Protein AF-A0A6G0UDW6-F1 (afdb_monomer_lite)

Secondary structure (DSSP, 8-state):
--SHHHHHHHHHHHHHHHHSSHHHHHHHHHHHHHHHHHHHHHHHHHHHHHHHHHHHHHHHHHHHHHHHHHHHHHS-GGGTTS-HHHHHHHHHHHHHHHHHHHHHHHHHHHHHHHHHHHHHTT----HHHHHHHHHHHHTHHHHHHHHHHHH-HHHHHHHHHHHHHHHHHHHHHHHHHHHT--

pLDDT: mean 70.68, std 13.21, range [31.61, 89.25]

Structure (mmCIF, N/CA/C/O backbone):
data_AF-A0A6G0UDW6-F1
#
_entry.id   AF-A0A6G0UDW6-F1
#
loop_
_atom_site.group_PDB
_atom_site.id
_atom_site.type_symbol
_atom_site.label_atom_id
_atom_site.label_alt_id
_atom_site.label_comp_id
_atom_site.label_asym_id
_atom_site.label_entity_id
_atom_site.label_seq_id
_atom_site.pdbx_PDB_ins_code
_atom_site.Cartn_x
_atom_site.Cartn_y
_atom_site.Cartn_z
_atom_site.occupancy
_atom_site.B_iso_or_equiv
_atom_site.auth_seq_id
_atom_site.auth_comp_id
_atom_site.auth_asym_id
_atom_site.auth_atom_id
_atom_site.pdbx_PDB_model_num
ATOM 1 N N . MET A 1 1 ? 32.684 -19.236 -1.848 1.00 40.16 1 MET A N 1
ATOM 2 C CA . MET A 1 1 ? 33.152 -18.064 -2.628 1.00 40.16 1 MET A CA 1
ATOM 3 C C . MET A 1 1 ? 3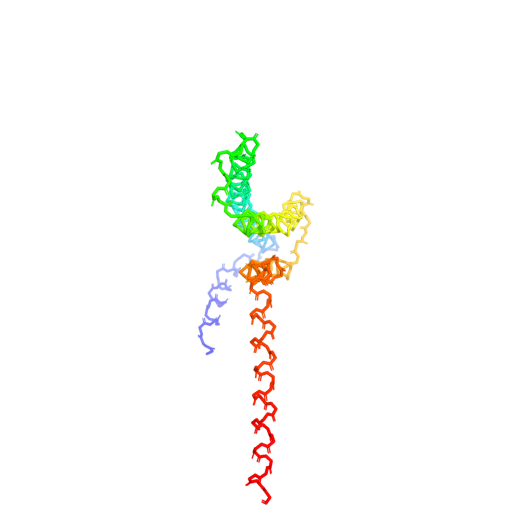3.750 -18.451 -3.999 1.00 40.16 1 MET A C 1
ATOM 5 O O . MET A 1 1 ? 34.643 -17.768 -4.467 1.00 40.16 1 MET A O 1
ATOM 9 N N . CYS A 1 2 ? 33.264 -19.500 -4.691 1.00 39.78 2 CYS A N 1
ATOM 10 C CA . CYS A 1 2 ? 33.938 -20.017 -5.905 1.00 39.78 2 CYS A CA 1
ATOM 11 C C . CYS A 1 2 ? 33.024 -20.268 -7.127 1.00 39.78 2 CYS A C 1
ATOM 13 O O . CYS A 1 2 ? 33.455 -20.879 -8.093 1.00 39.78 2 CYS A O 1
ATOM 15 N N . TYR A 1 3 ? 31.766 -19.809 -7.107 1.00 31.61 3 TYR A N 1
ATOM 16 C CA . TYR A 1 3 ? 30.849 -19.965 -8.254 1.00 31.61 3 TYR A CA 1
ATOM 17 C C . TYR A 1 3 ? 30.660 -18.683 -9.072 1.00 31.61 3 TYR A C 1
ATOM 19 O O . TYR A 1 3 ? 30.407 -18.751 -10.266 1.00 31.61 3 TYR A O 1
ATOM 27 N N . ARG A 1 4 ? 30.866 -17.508 -8.464 1.00 39.69 4 ARG A N 1
ATOM 28 C CA . ARG A 1 4 ? 30.637 -16.220 -9.131 1.00 39.69 4 ARG A CA 1
ATOM 29 C C . ARG A 1 4 ? 31.762 -15.837 -10.107 1.00 39.69 4 ARG A C 1
ATOM 31 O O . ARG A 1 4 ? 31.533 -15.087 -11.039 1.00 39.69 4 ARG A O 1
ATOM 38 N N . THR A 1 5 ? 32.968 -16.380 -9.941 1.00 43.53 5 THR A N 1
ATOM 39 C CA . THR A 1 5 ? 34.135 -16.039 -10.774 1.00 43.53 5 THR A CA 1
ATOM 40 C C . THR A 1 5 ? 34.120 -16.724 -12.147 1.00 43.53 5 THR A C 1
ATOM 42 O O . THR A 1 5 ? 34.671 -16.178 -13.095 1.00 43.53 5 THR A O 1
ATOM 45 N N . ARG A 1 6 ? 33.464 -17.887 -12.289 1.00 39.56 6 ARG A N 1
ATOM 46 C CA . ARG A 1 6 ? 33.392 -18.620 -13.570 1.00 39.56 6 ARG A CA 1
ATOM 47 C C . ARG A 1 6 ? 32.428 -17.989 -14.575 1.00 39.56 6 ARG A C 1
ATOM 49 O O . ARG A 1 6 ? 32.721 -18.009 -15.762 1.00 39.56 6 ARG A O 1
ATOM 56 N N . GLU A 1 7 ? 31.329 -17.400 -14.110 1.00 47.78 7 GLU A N 1
ATOM 57 C CA . GLU A 1 7 ? 30.363 -16.726 -14.989 1.00 47.78 7 GLU A CA 1
ATOM 58 C C . GLU A 1 7 ? 30.953 -15.450 -15.609 1.00 47.78 7 GLU A C 1
ATOM 60 O O . GLU A 1 7 ? 30.742 -15.194 -16.791 1.00 47.78 7 GLU A O 1
ATOM 65 N N . TYR A 1 8 ? 31.782 -14.706 -14.865 1.00 44.91 8 TYR A N 1
ATOM 66 C CA . TYR A 1 8 ? 32.491 -13.541 -15.407 1.00 44.91 8 TYR A CA 1
ATOM 67 C C . TYR A 1 8 ? 33.632 -13.913 -16.364 1.00 44.91 8 TYR A C 1
ATOM 69 O O . TYR A 1 8 ? 33.864 -13.189 -17.325 1.00 44.91 8 TYR A O 1
ATOM 77 N N . LEU A 1 9 ? 34.318 -15.042 -16.142 1.00 48.12 9 LEU A N 1
ATOM 78 C CA . LEU A 1 9 ? 35.367 -15.538 -17.047 1.00 48.12 9 LEU A CA 1
ATOM 79 C C . LEU A 1 9 ? 34.791 -16.061 -18.371 1.00 48.12 9 LEU A C 1
ATOM 81 O O . LEU A 1 9 ? 35.340 -15.769 -19.428 1.00 48.12 9 LEU A O 1
ATOM 85 N N . PHE A 1 10 ? 33.650 -16.754 -18.323 1.00 51.66 10 PHE A N 1
ATOM 86 C CA . PHE A 1 10 ? 32.956 -17.227 -19.523 1.00 51.66 10 PHE A CA 1
ATOM 87 C C . PHE A 1 10 ? 32.326 -16.070 -20.315 1.00 51.66 10 PHE A C 1
ATOM 89 O O . PHE A 1 10 ? 32.380 -16.050 -21.543 1.00 51.66 10 PHE A O 1
ATOM 96 N N . ALA A 1 11 ? 31.794 -15.057 -19.619 1.00 52.78 11 ALA A N 1
ATOM 97 C CA . ALA A 1 11 ? 31.362 -13.817 -20.255 1.00 52.78 11 ALA A CA 1
ATOM 98 C C . ALA A 1 11 ? 32.545 -13.076 -20.902 1.00 52.78 11 ALA A C 1
ATOM 100 O O . ALA A 1 11 ? 32.417 -12.620 -22.033 1.00 52.78 11 ALA A O 1
ATOM 101 N N . ALA A 1 12 ? 33.704 -13.005 -20.238 1.00 53.75 12 ALA A N 1
ATOM 102 C CA . ALA A 1 12 ? 34.892 -12.330 -20.763 1.00 53.75 12 ALA A CA 1
ATOM 103 C C . ALA A 1 12 ? 35.471 -13.001 -22.024 1.00 53.75 12 ALA A C 1
ATOM 105 O O . ALA A 1 12 ? 35.863 -12.288 -22.943 1.00 53.75 12 ALA A O 1
ATOM 106 N N . GLU A 1 13 ? 35.475 -14.336 -22.121 1.00 56.78 13 GLU A N 1
ATOM 107 C CA . GLU A 1 13 ? 35.919 -15.055 -23.333 1.00 56.78 13 GLU A CA 1
ATOM 108 C C . GLU A 1 13 ? 34.958 -14.883 -24.521 1.00 56.78 13 GLU A C 1
ATOM 110 O O . GLU A 1 13 ? 35.404 -14.761 -25.660 1.00 56.78 13 GLU A O 1
ATOM 115 N N . ILE A 1 14 ? 33.646 -14.812 -24.271 1.00 61.78 14 ILE A N 1
ATOM 116 C CA . ILE A 1 14 ? 32.633 -14.595 -25.320 1.00 61.78 14 ILE A CA 1
ATOM 117 C C . ILE A 1 14 ? 32.590 -13.126 -25.772 1.00 61.78 14 ILE A C 1
ATOM 119 O O . ILE A 1 14 ? 32.324 -12.845 -26.942 1.00 61.78 14 ILE A O 1
ATOM 123 N N . LEU A 1 15 ? 32.860 -12.185 -24.863 1.00 54.81 15 LEU A N 1
ATOM 124 C CA . LEU A 1 15 ? 32.894 -10.748 -25.147 1.00 54.81 15 LEU A CA 1
ATOM 125 C C . LEU A 1 15 ? 34.242 -10.273 -25.712 1.00 54.81 15 LEU A C 1
ATOM 127 O O . LEU A 1 15 ? 34.280 -9.197 -26.301 1.00 54.81 15 LEU A O 1
ATOM 131 N N . ALA A 1 16 ? 35.326 -11.049 -25.601 1.00 60.09 16 ALA A N 1
ATOM 132 C CA . ALA A 1 16 ? 36.654 -10.672 -26.100 1.00 60.09 16 ALA A CA 1
ATOM 133 C C . ALA A 1 16 ? 36.697 -10.293 -27.602 1.00 60.09 16 ALA A C 1
ATOM 135 O O . ALA A 1 16 ? 37.332 -9.291 -27.927 1.00 60.09 16 ALA A O 1
ATOM 136 N N . PRO A 1 17 ? 35.991 -10.984 -28.522 1.00 60.72 17 PRO A N 1
ATOM 137 C CA . PRO A 1 17 ? 35.910 -10.571 -29.928 1.00 60.72 17 PRO A CA 1
ATOM 138 C C . PRO A 1 17 ? 35.079 -9.295 -30.142 1.00 60.72 17 PRO A C 1
ATOM 140 O O . PRO A 1 17 ? 35.319 -8.560 -31.091 1.00 60.72 17 PRO A O 1
ATOM 143 N N . TRP A 1 18 ? 34.111 -9.024 -29.259 1.00 54.16 18 TRP A N 1
ATOM 144 C CA . TRP A 1 18 ? 33.248 -7.833 -29.289 1.00 54.16 18 TRP A CA 1
ATOM 145 C C . TRP A 1 18 ? 33.900 -6.597 -28.654 1.00 54.16 18 TRP A C 1
ATOM 147 O O . TRP A 1 18 ? 33.495 -5.478 -28.949 1.00 54.16 18 TRP A O 1
ATOM 157 N N . LEU A 1 19 ? 34.895 -6.800 -27.785 1.00 53.09 19 LEU A N 1
ATOM 158 C CA . LEU A 1 19 ? 35.749 -5.762 -27.195 1.00 53.09 19 LEU A CA 1
ATOM 159 C C . LEU A 1 19 ? 36.904 -5.337 -28.113 1.00 53.09 19 LEU A C 1
ATOM 161 O O . LEU A 1 19 ? 37.527 -4.316 -27.849 1.00 53.09 19 LEU A O 1
ATOM 165 N N . ALA A 1 20 ? 37.202 -6.112 -29.162 1.00 60.72 20 ALA A N 1
ATOM 166 C CA . ALA A 1 20 ? 38.234 -5.788 -30.151 1.00 60.72 20 ALA A CA 1
ATOM 167 C C . ALA A 1 20 ? 37.762 -4.775 -31.215 1.00 60.72 20 ALA A C 1
ATOM 169 O O . ALA A 1 20 ? 38.581 -4.246 -31.961 1.00 60.72 20 ALA A O 1
ATOM 170 N N . ASP A 1 21 ? 36.455 -4.517 -31.276 1.00 59.62 21 ASP A N 1
ATOM 171 C CA . ASP A 1 21 ? 35.817 -3.528 -32.139 1.00 59.62 21 ASP A CA 1
ATOM 172 C C . ASP A 1 21 ? 35.270 -2.414 -31.231 1.00 59.62 21 ASP A C 1
ATOM 174 O O . ASP A 1 21 ? 34.373 -2.670 -30.423 1.00 59.62 21 ASP A O 1
ATOM 178 N N . ASP A 1 22 ? 35.826 -1.199 -31.311 1.00 57.16 22 ASP A N 1
ATOM 179 C CA . ASP A 1 22 ? 35.481 -0.069 -30.418 1.00 57.16 22 ASP A CA 1
ATOM 180 C C . ASP A 1 22 ? 33.964 0.234 -30.420 1.00 57.16 22 ASP A C 1
ATOM 182 O O . ASP A 1 22 ? 33.395 0.674 -29.417 1.00 57.16 22 ASP A O 1
ATOM 186 N N . ASP A 1 23 ? 33.273 -0.098 -31.515 1.00 59.12 23 ASP A N 1
ATOM 187 C CA . ASP A 1 23 ? 31.824 0.058 -31.668 1.00 59.12 23 ASP A CA 1
ATOM 188 C C . ASP A 1 23 ? 31.004 -1.140 -31.146 1.00 59.12 23 ASP A C 1
ATOM 190 O O . ASP A 1 23 ? 29.807 -1.006 -30.849 1.00 59.12 23 ASP A O 1
ATOM 194 N N . GLY A 1 24 ? 31.613 -2.324 -31.041 1.00 55.19 24 GLY A N 1
ATOM 195 C CA . GLY A 1 24 ? 30.959 -3.579 -30.666 1.00 55.19 24 GLY A CA 1
ATOM 196 C C . GLY A 1 24 ? 30.562 -3.606 -29.193 1.00 55.19 24 GLY A C 1
ATOM 197 O O . GLY A 1 24 ? 29.406 -3.888 -28.858 1.00 55.19 24 GLY A O 1
ATOM 198 N N . PHE A 1 25 ? 31.484 -3.230 -28.306 1.00 54.12 25 PHE A N 1
ATOM 199 C CA . PHE A 1 25 ? 31.226 -3.153 -26.867 1.00 54.12 25 PHE A CA 1
ATOM 200 C C . PHE A 1 25 ? 30.139 -2.119 -26.537 1.00 54.12 25 PHE A C 1
ATOM 202 O O . PHE A 1 25 ? 29.212 -2.410 -25.778 1.00 54.12 25 PHE A O 1
ATOM 209 N N . VAL A 1 26 ? 30.186 -0.941 -27.168 1.00 57.81 26 VAL A N 1
ATOM 210 C CA . VAL A 1 26 ? 29.183 0.120 -26.973 1.00 57.81 26 VAL A CA 1
ATOM 211 C C . VAL A 1 26 ? 27.796 -0.345 -27.425 1.00 57.81 26 VAL A C 1
ATOM 213 O O . VAL A 1 26 ? 26.813 -0.133 -26.709 1.00 57.81 26 VAL A O 1
ATOM 216 N N . LYS A 1 27 ? 27.698 -1.041 -28.565 1.00 57.00 27 LYS A N 1
ATOM 217 C CA . LYS A 1 27 ? 26.435 -1.633 -29.033 1.00 57.00 27 LYS A CA 1
ATOM 218 C C . LYS A 1 27 ? 25.935 -2.737 -28.104 1.00 57.00 27 LYS A C 1
ATOM 220 O O . LYS A 1 27 ? 24.749 -2.746 -27.786 1.00 57.00 27 LYS A O 1
ATOM 225 N N . ALA A 1 28 ? 26.801 -3.627 -27.627 1.00 55.12 28 ALA A N 1
ATOM 226 C CA . ALA A 1 28 ? 26.419 -4.695 -26.703 1.00 55.12 28 ALA A CA 1
ATOM 227 C C . ALA A 1 28 ? 25.908 -4.141 -25.360 1.00 55.12 28 ALA A C 1
ATOM 229 O O . ALA A 1 28 ? 24.867 -4.580 -24.868 1.00 55.12 28 ALA A O 1
ATOM 230 N N . VAL A 1 29 ? 26.573 -3.120 -24.810 1.00 55.47 29 VAL A N 1
ATOM 231 C CA . VAL A 1 29 ? 26.135 -2.414 -23.593 1.00 55.47 29 VAL A CA 1
ATOM 232 C C . VAL A 1 29 ? 24.818 -1.670 -23.826 1.00 55.47 29 VAL A C 1
ATOM 234 O O . VAL A 1 29 ? 23.928 -1.714 -22.975 1.00 55.47 29 VAL A O 1
ATOM 237 N N . ALA A 1 30 ? 24.641 -1.032 -24.986 1.00 56.50 30 ALA A N 1
ATOM 238 C CA . ALA A 1 30 ? 23.388 -0.370 -25.341 1.00 56.50 30 ALA A CA 1
ATOM 239 C C . ALA A 1 30 ? 22.224 -1.368 -25.486 1.00 56.50 30 ALA A C 1
ATOM 241 O O . ALA A 1 30 ? 21.121 -1.092 -25.013 1.00 56.50 30 ALA A O 1
ATOM 242 N N . ILE A 1 31 ? 22.467 -2.539 -26.082 1.00 55.62 31 ILE A N 1
ATOM 243 C CA . ILE A 1 31 ? 21.478 -3.614 -26.227 1.00 55.62 31 ILE A CA 1
ATOM 244 C C . ILE A 1 31 ? 21.125 -4.200 -24.855 1.00 55.62 31 ILE A C 1
ATOM 246 O O . ILE A 1 31 ? 19.939 -4.279 -24.530 1.00 55.62 31 ILE A O 1
ATOM 250 N N . ALA A 1 32 ? 22.115 -4.520 -24.017 1.00 52.66 32 ALA A N 1
ATOM 251 C CA . ALA A 1 32 ? 21.888 -5.022 -22.660 1.00 52.66 32 ALA A CA 1
ATOM 252 C C . ALA A 1 32 ? 21.107 -4.009 -21.802 1.00 52.66 32 ALA A C 1
ATOM 254 O O . ALA A 1 32 ? 20.090 -4.351 -21.199 1.00 52.66 32 ALA A O 1
ATOM 255 N N . GLY A 1 33 ? 21.497 -2.731 -21.844 1.00 58.66 33 GLY A N 1
ATOM 256 C CA . GLY A 1 33 ? 20.776 -1.654 -21.164 1.00 58.66 33 GLY A CA 1
ATOM 257 C C . GLY A 1 33 ? 19.368 -1.406 -21.721 1.00 58.66 33 GLY A C 1
ATOM 258 O O . GLY A 1 33 ? 18.481 -0.982 -20.980 1.00 58.66 33 GLY A O 1
ATOM 259 N N . SER A 1 34 ? 19.126 -1.674 -23.009 1.00 58.72 34 SER A N 1
ATOM 260 C CA . SER A 1 34 ? 17.787 -1.582 -23.612 1.00 58.72 34 SER A CA 1
ATOM 261 C C . SER A 1 34 ? 16.872 -2.737 -23.194 1.00 58.72 34 SER A C 1
ATOM 263 O O . SER A 1 34 ? 15.676 -2.522 -22.983 1.00 58.72 34 SER A O 1
ATOM 265 N N . PHE A 1 35 ? 17.438 -3.934 -23.012 1.00 57.34 35 PHE A N 1
ATOM 266 C CA . PHE A 1 35 ? 16.715 -5.129 -22.584 1.00 57.34 35 PHE A CA 1
ATOM 267 C C . PHE A 1 35 ? 16.234 -4.995 -21.135 1.00 57.34 35 PHE A C 1
ATOM 269 O O . PHE A 1 35 ? 15.057 -5.235 -20.856 1.00 57.34 35 PHE A O 1
ATOM 276 N N . ASP A 1 36 ? 17.092 -4.483 -20.246 1.00 67.12 36 ASP A N 1
ATOM 277 C CA . ASP A 1 36 ? 16.711 -4.161 -18.867 1.00 67.12 36 ASP A CA 1
ATOM 278 C C . ASP A 1 36 ? 15.567 -3.140 -18.825 1.00 67.12 36 ASP A C 1
ATOM 280 O O . ASP A 1 36 ? 14.555 -3.360 -18.159 1.00 67.12 36 ASP A O 1
ATOM 284 N N . ARG A 1 37 ? 15.656 -2.044 -19.592 1.00 65.81 37 ARG A N 1
ATOM 285 C CA . ARG A 1 37 ? 14.600 -1.011 -19.631 1.00 65.81 37 ARG A CA 1
ATOM 286 C C . ARG A 1 37 ? 13.248 -1.563 -20.084 1.00 65.81 37 ARG A C 1
ATOM 288 O O . ARG A 1 37 ? 12.223 -1.184 -19.517 1.00 65.81 37 ARG A O 1
ATOM 295 N N . MET A 1 38 ? 13.236 -2.447 -21.081 1.00 69.38 38 MET A N 1
ATOM 296 C CA . MET A 1 38 ? 12.002 -3.077 -21.560 1.00 69.38 38 MET A CA 1
ATOM 297 C C . MET A 1 38 ? 11.412 -4.035 -20.523 1.00 69.38 38 MET A C 1
ATOM 299 O O . MET A 1 38 ? 10.205 -3.995 -20.286 1.00 69.38 38 MET A O 1
ATOM 303 N N . ALA A 1 39 ? 12.242 -4.832 -19.846 1.00 70.44 39 ALA A N 1
ATOM 304 C CA . ALA A 1 39 ? 11.791 -5.696 -18.757 1.00 70.44 39 ALA A CA 1
ATOM 305 C C . ALA A 1 39 ? 11.184 -4.884 -17.597 1.00 70.44 39 ALA A C 1
ATOM 307 O O . ALA A 1 39 ? 10.103 -5.222 -17.107 1.00 70.44 39 ALA A O 1
ATOM 308 N N . TYR A 1 40 ? 11.815 -3.767 -17.213 1.00 68.12 40 TYR A N 1
ATOM 309 C CA . TYR A 1 40 ? 11.280 -2.852 -16.199 1.00 68.12 40 TYR A CA 1
ATOM 310 C C . TYR A 1 40 ? 9.951 -2.226 -16.615 1.00 68.12 40 TYR A C 1
ATOM 312 O O . TYR A 1 40 ? 9.036 -2.148 -15.795 1.00 68.12 40 TYR A O 1
ATOM 320 N N . LEU A 1 41 ? 9.816 -1.804 -17.874 1.00 71.75 41 LEU A N 1
ATOM 321 C CA . LEU A 1 41 ? 8.565 -1.247 -18.386 1.00 71.75 41 LEU A CA 1
ATOM 322 C C . LEU A 1 41 ? 7.441 -2.291 -18.358 1.00 71.75 41 LEU A C 1
ATOM 324 O O . LEU A 1 41 ? 6.349 -1.998 -17.876 1.00 71.75 41 LEU A O 1
ATOM 328 N N . ILE A 1 42 ? 7.709 -3.514 -18.825 1.00 78.12 42 ILE A N 1
ATOM 329 C CA . ILE A 1 42 ? 6.733 -4.613 -18.816 1.00 78.12 42 ILE A CA 1
ATOM 330 C C . ILE A 1 42 ? 6.308 -4.937 -17.382 1.00 78.12 42 ILE A C 1
ATOM 332 O O . ILE A 1 42 ? 5.111 -5.027 -17.105 1.00 78.12 42 ILE A O 1
ATOM 336 N N . PHE A 1 43 ? 7.263 -5.056 -16.457 1.00 74.00 43 PHE A N 1
ATOM 337 C CA . PHE A 1 43 ? 6.970 -5.306 -15.048 1.00 74.00 43 PHE A CA 1
ATOM 338 C C . PHE A 1 43 ? 6.155 -4.168 -14.425 1.00 74.00 43 PHE A C 1
ATOM 340 O O . PHE A 1 43 ? 5.155 -4.428 -13.757 1.00 74.00 43 PHE A O 1
ATOM 347 N N . ALA A 1 44 ? 6.536 -2.913 -14.674 1.00 72.00 44 ALA A N 1
ATOM 348 C CA . ALA A 1 44 ? 5.816 -1.750 -14.171 1.00 72.00 44 ALA A CA 1
ATOM 349 C C . ALA A 1 44 ? 4.382 -1.707 -14.716 1.00 72.00 44 ALA A C 1
ATOM 351 O O . ALA A 1 44 ? 3.445 -1.549 -13.936 1.00 72.00 44 ALA A O 1
ATOM 352 N N . LEU A 1 45 ? 4.180 -1.912 -16.020 1.00 78.12 45 LEU A N 1
ATOM 353 C CA . LEU A 1 45 ? 2.851 -1.939 -16.640 1.00 78.12 45 LEU A CA 1
ATOM 354 C C . LEU A 1 45 ? 1.993 -3.090 -16.107 1.00 78.12 45 LEU A C 1
ATOM 356 O O . LEU A 1 45 ? 0.829 -2.875 -15.769 1.00 78.12 45 LEU A O 1
ATOM 360 N N . TYR A 1 46 ? 2.568 -4.286 -15.974 1.00 78.62 46 TYR A N 1
ATOM 361 C CA . TYR A 1 46 ? 1.884 -5.441 -15.399 1.00 78.62 46 TYR A CA 1
ATOM 362 C C . TYR A 1 46 ? 1.470 -5.181 -13.947 1.00 78.62 46 TYR A C 1
ATOM 364 O O . TYR A 1 46 ? 0.294 -5.317 -13.607 1.00 78.62 46 TYR A O 1
ATOM 372 N N . ALA A 1 47 ? 2.406 -4.733 -13.104 1.00 73.38 47 ALA A N 1
ATOM 373 C CA . ALA A 1 47 ? 2.129 -4.390 -11.713 1.00 73.38 47 ALA A CA 1
ATOM 374 C C . ALA A 1 47 ? 1.029 -3.323 -11.623 1.00 73.38 47 ALA A C 1
ATOM 376 O O . ALA A 1 47 ? 0.110 -3.448 -10.821 1.00 73.38 47 ALA A O 1
ATOM 377 N N . THR A 1 48 ? 1.060 -2.324 -12.502 1.00 73.12 48 THR A N 1
ATOM 378 C CA . THR A 1 48 ? 0.043 -1.267 -12.571 1.00 73.12 48 THR A CA 1
ATOM 379 C C . THR A 1 48 ? -1.329 -1.812 -12.926 1.00 73.12 48 THR A C 1
ATOM 381 O O . THR A 1 48 ? -2.295 -1.516 -12.229 1.00 73.12 48 THR A O 1
ATOM 384 N N . ALA A 1 49 ? -1.428 -2.622 -13.981 1.00 81.50 49 ALA A N 1
ATOM 385 C CA . ALA A 1 49 ? -2.691 -3.212 -14.411 1.00 81.50 49 ALA A CA 1
ATOM 386 C C . ALA A 1 49 ? -3.301 -4.086 -13.306 1.00 81.50 49 ALA A C 1
ATOM 388 O O . ALA A 1 49 ? -4.495 -3.989 -13.019 1.00 81.50 49 ALA A O 1
ATOM 389 N N . VAL A 1 50 ? -2.465 -4.878 -12.631 1.00 81.75 50 VAL A N 1
ATOM 390 C CA . VAL A 1 50 ? -2.857 -5.716 -11.495 1.00 81.75 50 VAL A CA 1
ATOM 391 C C . VAL A 1 50 ? -3.328 -4.854 -10.320 1.00 81.75 50 VAL A C 1
ATOM 393 O O . VAL A 1 50 ? -4.432 -5.060 -9.822 1.00 81.75 50 VAL A O 1
ATOM 396 N N . ILE A 1 51 ? -2.549 -3.856 -9.894 1.00 80.50 51 ILE A N 1
ATOM 397 C CA . ILE A 1 51 ? -2.890 -2.986 -8.756 1.00 80.50 51 ILE A CA 1
ATOM 398 C C . ILE A 1 51 ? -4.170 -2.201 -9.048 1.00 80.50 51 ILE A C 1
ATOM 400 O O . ILE A 1 51 ? -5.109 -2.255 -8.257 1.00 80.50 51 ILE A O 1
ATOM 404 N N . LEU A 1 52 ? -4.251 -1.511 -10.187 1.00 81.56 52 LEU A N 1
ATOM 405 C CA . LEU A 1 52 ? -5.439 -0.743 -10.563 1.00 81.56 52 LEU A CA 1
ATOM 406 C C . LEU A 1 52 ? -6.671 -1.646 -10.683 1.00 81.56 52 LEU A C 1
ATOM 408 O O . LEU A 1 52 ? -7.739 -1.277 -10.196 1.00 81.56 52 LEU A O 1
ATOM 412 N N . GLY A 1 53 ? -6.520 -2.838 -11.267 1.00 84.25 53 GLY A N 1
ATOM 413 C CA . GLY A 1 53 ? -7.598 -3.813 -11.402 1.00 84.25 53 GLY A CA 1
ATOM 414 C C . GLY A 1 53 ? -8.108 -4.313 -10.051 1.00 84.25 53 GLY A C 1
ATOM 415 O O . GLY A 1 53 ? -9.290 -4.152 -9.739 1.00 84.25 53 GLY A O 1
ATOM 416 N N . PHE A 1 54 ? -7.228 -4.874 -9.217 1.00 83.31 54 PHE A N 1
ATOM 417 C CA . PHE A 1 54 ? -7.613 -5.440 -7.921 1.00 83.31 54 PHE A CA 1
ATOM 418 C C . PHE A 1 54 ? -8.114 -4.375 -6.946 1.00 83.31 54 PHE A C 1
ATOM 420 O O . PHE A 1 54 ? -9.170 -4.550 -6.333 1.00 83.31 54 PHE A O 1
ATOM 427 N N . TYR A 1 55 ? -7.394 -3.261 -6.806 1.00 81.81 55 TYR A N 1
ATOM 428 C CA . TYR A 1 55 ? -7.780 -2.213 -5.866 1.00 81.81 55 TYR A CA 1
ATOM 429 C C . TYR A 1 55 ? -8.975 -1.399 -6.367 1.00 81.81 55 TYR A C 1
ATOM 431 O O . TYR A 1 55 ? -9.846 -1.056 -5.567 1.00 81.81 55 TYR A O 1
ATOM 439 N N . GLY A 1 56 ? -9.089 -1.163 -7.677 1.00 83.56 56 GLY A N 1
ATOM 440 C CA . GLY A 1 56 ? -10.280 -0.559 -8.276 1.00 83.56 56 GLY A CA 1
ATOM 441 C C . GLY A 1 56 ? -11.525 -1.421 -8.059 1.00 83.56 56 GLY A C 1
ATOM 442 O O . GLY A 1 56 ? -12.557 -0.920 -7.602 1.00 83.56 56 GLY A O 1
ATOM 443 N N . PHE A 1 57 ? -11.413 -2.735 -8.281 1.00 86.56 57 PHE A N 1
ATOM 444 C CA . PHE A 1 57 ? -12.491 -3.682 -7.996 1.00 86.56 57 PHE A CA 1
ATOM 445 C C . PHE A 1 57 ? -12.851 -3.719 -6.505 1.00 86.56 57 PHE A C 1
ATOM 447 O O . PHE A 1 57 ? -14.032 -3.704 -6.152 1.00 86.56 57 PHE A O 1
ATOM 454 N N . ALA A 1 58 ? -11.855 -3.704 -5.614 1.00 83.31 58 ALA A N 1
ATOM 455 C CA . ALA A 1 58 ? -12.084 -3.652 -4.174 1.00 83.31 58 ALA A CA 1
ATOM 456 C C . ALA A 1 58 ? -12.838 -2.377 -3.762 1.00 83.31 58 ALA A C 1
ATOM 458 O O . ALA A 1 58 ? -13.803 -2.459 -2.997 1.00 83.31 58 ALA A O 1
ATOM 459 N N . VAL A 1 59 ? -12.459 -1.206 -4.286 1.00 83.69 59 VAL A N 1
ATOM 460 C CA . VAL A 1 59 ? -13.180 0.056 -4.038 1.00 83.69 59 VAL A CA 1
ATOM 461 C C . VAL A 1 59 ? -14.619 -0.035 -4.545 1.00 83.69 59 VAL A C 1
ATOM 463 O O . VAL A 1 59 ? -15.545 0.315 -3.809 1.00 83.69 59 VAL A O 1
ATOM 466 N N . TRP A 1 60 ? -14.830 -0.552 -5.757 1.00 86.94 60 TRP A N 1
ATOM 467 C CA . TRP A 1 60 ? -16.166 -0.715 -6.333 1.00 86.94 60 TRP A CA 1
ATOM 468 C C . TRP A 1 60 ? -17.061 -1.630 -5.486 1.00 86.94 60 TRP A C 1
ATOM 470 O O . TRP A 1 60 ? -18.184 -1.250 -5.142 1.00 86.94 60 TRP A O 1
ATOM 480 N N . CYS A 1 61 ? -16.549 -2.794 -5.077 1.00 85.00 61 CYS A N 1
ATOM 481 C CA . CYS A 1 61 ? -17.248 -3.721 -4.189 1.00 85.00 61 CYS A CA 1
ATOM 482 C C . CYS A 1 61 ? -17.634 -3.053 -2.863 1.00 85.00 61 CYS A C 1
ATOM 484 O O . CYS A 1 61 ? -18.791 -3.132 -2.443 1.00 85.00 61 CYS A O 1
ATOM 486 N N . ASN A 1 62 ? -16.700 -2.334 -2.235 1.00 80.75 62 ASN A N 1
ATOM 487 C CA . ASN A 1 62 ? -16.962 -1.608 -0.992 1.00 80.75 62 ASN A CA 1
ATOM 488 C C . ASN A 1 62 ? -18.040 -0.534 -1.167 1.00 80.75 62 ASN A C 1
ATOM 490 O O . ASN A 1 62 ? -18.948 -0.422 -0.341 1.00 80.75 62 ASN A O 1
ATOM 494 N N . PHE A 1 63 ? -17.990 0.221 -2.263 1.00 83.25 63 PHE A N 1
ATOM 495 C CA . PHE A 1 63 ? -18.981 1.250 -2.557 1.00 83.25 63 PHE A CA 1
ATOM 496 C C . PHE A 1 63 ? -20.377 0.657 -2.797 1.00 83.25 63 PHE A C 1
ATOM 498 O O . PHE A 1 63 ? -21.376 1.193 -2.309 1.00 83.25 63 PHE A O 1
ATOM 505 N N . LYS A 1 64 ? -20.456 -0.485 -3.492 1.00 84.25 64 LYS A N 1
ATOM 506 C CA . LYS A 1 64 ? -21.711 -1.213 -3.725 1.00 84.25 64 LYS A CA 1
ATOM 507 C C . LYS A 1 64 ? -22.332 -1.710 -2.417 1.00 84.25 64 LYS A C 1
ATOM 509 O O . LYS A 1 64 ? -23.534 -1.543 -2.212 1.00 84.25 64 LYS A O 1
ATOM 514 N N . VAL A 1 65 ? -21.519 -2.256 -1.511 1.00 80.38 65 VAL A N 1
ATOM 515 C CA . VAL A 1 65 ? -21.966 -2.674 -0.171 1.00 80.38 65 VAL A CA 1
ATOM 516 C C . VAL A 1 65 ? -22.485 -1.475 0.627 1.00 80.38 65 VAL A C 1
ATOM 518 O O . VAL A 1 65 ? -23.587 -1.535 1.170 1.00 80.38 65 VAL A O 1
ATOM 521 N N . LEU A 1 66 ? -21.751 -0.359 0.639 1.00 76.69 66 LEU A N 1
ATOM 522 C CA . LEU A 1 66 ? -22.167 0.878 1.312 1.00 76.69 66 LEU A CA 1
ATOM 523 C C . LEU A 1 66 ? -23.500 1.424 0.791 1.00 76.69 66 LEU A C 1
ATOM 525 O O . LEU A 1 66 ? -24.332 1.855 1.591 1.00 76.69 66 LEU A O 1
ATOM 529 N N . ARG A 1 67 ? -23.723 1.392 -0.529 1.00 80.62 67 ARG A N 1
ATOM 530 C CA . ARG A 1 67 ? -25.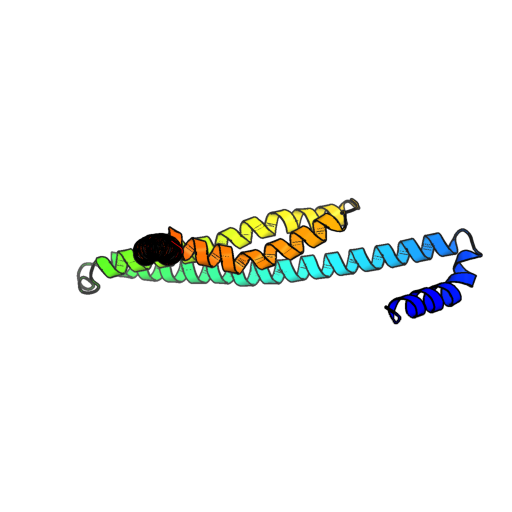002 1.797 -1.131 1.00 80.62 67 ARG A CA 1
ATOM 531 C C . ARG A 1 67 ? -26.155 0.915 -0.661 1.00 80.62 67 ARG A C 1
ATOM 533 O O . ARG A 1 67 ? -27.134 1.448 -0.151 1.00 80.62 67 ARG A O 1
ATOM 540 N N . CYS A 1 68 ? -25.998 -0.407 -0.739 1.00 79.00 68 CYS A N 1
ATOM 541 C CA . CYS A 1 68 ? -27.033 -1.354 -0.314 1.00 79.00 68 CYS A CA 1
ATOM 542 C C . CYS A 1 68 ? -27.386 -1.195 1.175 1.00 79.00 68 CYS A C 1
ATOM 544 O O . CYS A 1 68 ? -28.553 -1.262 1.560 1.00 79.00 68 CYS A O 1
ATOM 546 N N . LEU A 1 69 ? -26.388 -0.930 2.023 1.00 71.50 69 LEU A N 1
ATOM 547 C CA . LEU A 1 69 ? -26.618 -0.670 3.443 1.00 71.50 69 LEU A CA 1
ATOM 548 C C . LEU A 1 69 ? -27.361 0.645 3.667 1.00 71.50 69 LEU A C 1
ATOM 550 O O . LEU A 1 69 ? -28.317 0.671 4.433 1.00 71.50 69 LEU A O 1
ATOM 554 N N . ARG A 1 70 ? -26.965 1.722 2.981 1.00 72.38 70 ARG A N 1
ATOM 555 C CA . ARG A 1 70 ? -27.624 3.028 3.106 1.00 72.38 70 ARG A CA 1
ATOM 556 C C . ARG A 1 70 ? -29.081 2.980 2.636 1.00 72.38 70 ARG A C 1
ATOM 558 O O . ARG A 1 70 ? -29.935 3.580 3.281 1.00 72.38 70 ARG A O 1
ATOM 565 N N . GLU A 1 71 ? -29.367 2.255 1.558 1.00 75.56 71 GLU A N 1
ATOM 566 C CA . GLU A 1 71 ? -30.734 2.040 1.068 1.00 75.56 71 GLU A CA 1
ATOM 567 C C . GLU A 1 71 ? -31.594 1.326 2.116 1.00 75.56 71 GLU A C 1
ATOM 569 O O . GLU A 1 71 ? -32.674 1.812 2.448 1.00 75.56 71 GLU A O 1
ATOM 574 N N . LYS A 1 72 ? -31.085 0.245 2.724 1.00 67.38 72 LYS A N 1
ATOM 575 C CA . LYS A 1 72 ? -31.792 -0.478 3.796 1.00 67.38 72 LYS A CA 1
ATOM 576 C C . LYS A 1 72 ? -32.019 0.368 5.052 1.00 67.38 72 LYS A C 1
ATOM 578 O O . LYS A 1 72 ? -33.033 0.182 5.714 1.00 67.38 72 LYS A O 1
ATOM 583 N N . THR A 1 73 ? -31.122 1.304 5.364 1.00 63.34 73 THR A N 1
ATOM 584 C CA . THR A 1 73 ? -31.288 2.236 6.493 1.00 63.34 73 THR A CA 1
ATOM 585 C C . THR A 1 73 ? -32.336 3.324 6.215 1.00 63.34 73 THR A C 1
ATOM 587 O O . THR A 1 73 ? -32.991 3.784 7.145 1.00 63.34 73 THR A O 1
ATOM 590 N N . ASN A 1 74 ? -32.527 3.723 4.952 1.00 59.09 74 ASN A N 1
ATOM 591 C CA . ASN A 1 74 ? -33.480 4.771 4.554 1.00 59.09 74 ASN A CA 1
ATOM 592 C C . ASN A 1 74 ? -34.921 4.264 4.338 1.00 59.09 74 ASN A C 1
ATOM 594 O O . ASN A 1 74 ? -35.840 5.073 4.268 1.00 59.09 74 ASN A O 1
ATOM 598 N N . LEU A 1 75 ? -35.138 2.947 4.255 1.00 60.06 75 LEU A N 1
ATOM 599 C CA . LEU A 1 75 ? -36.446 2.316 3.998 1.00 60.06 75 LEU A CA 1
ATOM 600 C C . LEU A 1 75 ? -37.372 2.201 5.234 1.00 60.06 75 LEU A C 1
ATOM 602 O O . LEU A 1 75 ? -38.400 1.531 5.177 1.00 60.06 75 LEU A O 1
ATOM 606 N N . GLY A 1 76 ? -37.074 2.897 6.335 1.00 50.06 76 GLY A N 1
ATOM 607 C CA . GLY A 1 76 ? -38.010 3.072 7.452 1.00 50.06 76 GLY A CA 1
ATOM 608 C C . GLY A 1 76 ? -37.938 2.024 8.583 1.00 50.06 76 GLY A C 1
ATOM 609 O O . GLY A 1 76 ? -37.154 1.074 8.540 1.00 50.06 76 GLY A O 1
ATOM 610 N N . PRO A 1 77 ? -38.743 2.216 9.648 1.00 46.41 77 PRO A N 1
ATOM 611 C CA . PRO A 1 77 ? -38.478 1.770 11.026 1.00 46.41 77 PRO A CA 1
ATOM 612 C C . PRO A 1 77 ? -38.621 0.261 11.297 1.00 46.41 77 PRO A C 1
ATOM 614 O O . PRO A 1 77 ? -38.482 -0.164 12.441 1.00 46.41 77 PRO A O 1
ATOM 617 N N . VAL A 1 78 ? -38.857 -0.574 10.283 1.00 49.06 78 VAL A N 1
ATOM 618 C CA . VAL A 1 78 ? -39.049 -2.029 10.454 1.00 49.06 78 VAL A CA 1
ATOM 619 C C . VAL A 1 78 ? -37.713 -2.782 10.584 1.00 49.06 78 VAL A C 1
ATOM 621 O O . VAL A 1 78 ? -37.661 -3.858 11.171 1.00 49.06 78 VAL A O 1
ATOM 624 N N . VAL A 1 79 ? -36.591 -2.185 10.159 1.00 48.81 79 VAL A N 1
ATOM 625 C CA . VAL A 1 79 ? -35.229 -2.728 10.379 1.00 48.81 79 VAL A CA 1
ATOM 626 C C . VAL A 1 79 ? -34.578 -2.112 11.632 1.00 48.81 79 VAL A C 1
ATOM 628 O O . VAL A 1 79 ? -33.365 -1.970 11.735 1.00 48.81 79 VAL A O 1
ATOM 631 N N . THR A 1 80 ? -35.374 -1.746 12.636 1.00 44.25 80 THR A N 1
ATOM 632 C CA . THR A 1 80 ? -34.881 -1.272 13.947 1.00 44.25 80 THR A CA 1
ATOM 633 C C . THR A 1 80 ? -34.278 -2.382 14.818 1.00 44.25 80 THR A C 1
ATOM 635 O O . THR A 1 80 ? -33.766 -2.107 15.901 1.00 44.25 80 THR A O 1
ATOM 638 N N . VAL A 1 81 ? -34.251 -3.634 14.344 1.00 49.97 81 VAL A N 1
ATOM 639 C CA . VAL A 1 81 ? -33.659 -4.766 15.083 1.00 49.97 81 VAL A CA 1
ATOM 640 C C . VAL A 1 81 ? -32.162 -4.954 14.791 1.00 49.97 81 VAL A C 1
ATOM 642 O O . VAL A 1 81 ? -31.454 -5.572 15.590 1.00 49.97 81 VAL A O 1
ATOM 645 N N . ILE A 1 82 ? -31.610 -4.355 13.725 1.00 49.25 82 ILE A N 1
ATOM 646 C CA . ILE A 1 82 ? -30.147 -4.271 13.573 1.00 49.25 82 ILE A CA 1
ATOM 647 C C . ILE A 1 82 ? -29.669 -3.121 14.462 1.00 49.25 82 ILE A C 1
ATOM 649 O O . ILE A 1 82 ? -29.575 -1.972 14.039 1.00 49.25 82 ILE A O 1
ATOM 653 N N . ARG A 1 83 ? -29.429 -3.461 15.734 1.00 54.94 83 ARG A N 1
ATOM 654 C CA . ARG A 1 83 ? -28.918 -2.603 16.816 1.00 54.94 83 ARG A CA 1
ATOM 655 C C . ARG A 1 83 ? -28.012 -1.483 16.268 1.00 54.94 83 ARG A C 1
ATOM 657 O O . ARG A 1 83 ? -27.058 -1.807 15.559 1.00 54.94 83 ARG A O 1
ATOM 664 N N . PRO A 1 84 ? -28.193 -0.209 16.661 1.00 55.41 84 PRO A N 1
ATOM 665 C CA . PRO A 1 84 ? -27.376 0.922 16.191 1.00 55.41 84 PRO A CA 1
ATOM 666 C C . PRO A 1 84 ? -25.856 0.705 16.345 1.00 55.41 84 PRO A C 1
ATOM 668 O O . PRO A 1 84 ? -25.063 1.220 15.562 1.00 55.41 84 PRO A O 1
ATOM 671 N N . ALA A 1 85 ? -25.440 -0.148 17.287 1.00 57.06 85 ALA A N 1
ATOM 672 C CA . ALA A 1 85 ? -24.056 -0.590 17.440 1.00 57.06 85 ALA A CA 1
ATOM 673 C C . ALA A 1 85 ? -23.482 -1.333 16.211 1.00 57.06 85 ALA A C 1
ATOM 675 O O . ALA A 1 85 ? -22.295 -1.196 15.922 1.00 57.06 85 ALA A O 1
ATOM 676 N N . HIS A 1 86 ? -24.287 -2.106 15.476 1.00 63.03 86 HIS A N 1
ATOM 677 C CA . HIS A 1 86 ? -23.832 -2.833 14.285 1.00 63.03 86 HIS A CA 1
ATOM 678 C C . HIS A 1 86 ? -23.633 -1.904 13.088 1.00 63.03 86 HIS A C 1
ATOM 680 O O . HIS A 1 86 ? -22.649 -2.064 12.369 1.00 63.03 86 HIS A O 1
ATOM 686 N N . ALA A 1 87 ? -24.495 -0.897 12.917 1.00 66.19 87 ALA A N 1
ATOM 687 C CA . ALA A 1 87 ? -24.350 0.101 11.858 1.00 66.19 87 ALA A CA 1
ATOM 688 C C . ALA A 1 87 ? -23.052 0.913 12.020 1.00 66.19 87 ALA A C 1
ATOM 690 O O . ALA A 1 87 ? -22.313 1.116 11.055 1.00 66.19 87 ALA A O 1
ATOM 691 N N . ASP A 1 88 ? -22.718 1.298 13.254 1.00 70.31 88 ASP A N 1
ATOM 692 C CA . ASP A 1 88 ? -21.489 2.035 13.568 1.00 70.31 88 ASP A CA 1
ATOM 693 C C . ASP A 1 88 ? -20.216 1.210 13.325 1.00 70.31 88 ASP A C 1
ATOM 695 O O . ASP A 1 88 ? -19.220 1.724 12.802 1.00 70.31 88 ASP A O 1
ATOM 699 N N . ILE A 1 89 ? -20.238 -0.078 13.685 1.00 73.38 89 ILE A N 1
ATOM 700 C CA . ILE A 1 89 ? -19.128 -1.006 13.426 1.00 73.38 89 ILE A CA 1
ATOM 701 C C . ILE A 1 89 ? -18.972 -1.236 11.921 1.00 73.38 89 ILE A C 1
ATOM 703 O O . ILE A 1 89 ? -17.855 -1.207 11.405 1.00 73.38 89 ILE A O 1
ATOM 707 N N . GLN A 1 90 ? -20.078 -1.414 11.203 1.00 73.75 90 GLN A N 1
ATOM 708 C CA . GLN A 1 90 ? -20.068 -1.671 9.767 1.00 73.75 90 GLN A CA 1
ATOM 709 C C . GLN A 1 90 ? -19.604 -0.451 8.962 1.00 73.75 90 GLN A C 1
ATOM 711 O O . GLN A 1 90 ? -18.850 -0.599 7.997 1.00 73.75 90 GLN A O 1
ATOM 716 N N . ASN A 1 91 ? -19.969 0.759 9.392 1.00 75.81 91 ASN A N 1
ATOM 717 C CA . ASN A 1 91 ? -19.456 1.999 8.814 1.00 75.81 91 ASN A CA 1
ATOM 718 C C . ASN A 1 91 ? -17.945 2.153 9.065 1.00 75.81 91 ASN A C 1
ATOM 720 O O . ASN A 1 91 ? -17.195 2.495 8.151 1.00 75.81 91 ASN A O 1
ATOM 724 N N . GLN A 1 92 ? -17.465 1.837 10.276 1.00 78.38 92 GLN A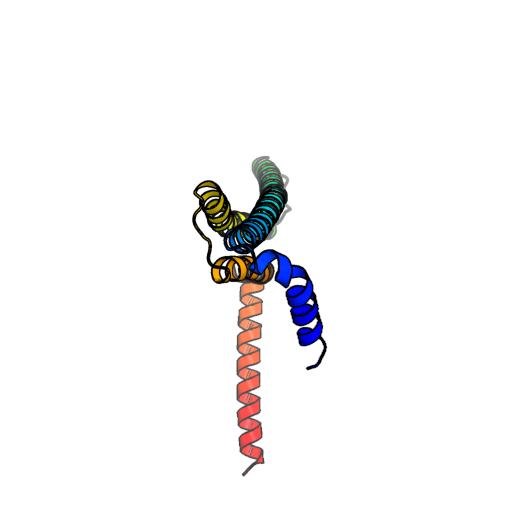 N 1
ATOM 725 C CA . GLN A 1 92 ? -16.025 1.827 10.576 1.00 78.38 92 GLN A CA 1
ATOM 726 C C . GLN A 1 92 ? -15.270 0.817 9.708 1.00 78.38 92 GLN A C 1
ATOM 728 O O . GLN A 1 92 ? -14.231 1.156 9.141 1.00 78.38 92 GLN A O 1
ATOM 733 N N . PHE A 1 93 ? -15.804 -0.395 9.557 1.00 80.50 93 PHE A N 1
ATOM 734 C CA . PHE A 1 93 ? -15.201 -1.435 8.726 1.00 80.50 93 PHE A CA 1
ATOM 735 C C . PHE A 1 93 ? -15.141 -0.999 7.257 1.00 80.50 93 PHE A C 1
ATOM 737 O O . PHE A 1 93 ? -14.078 -1.045 6.646 1.00 80.50 93 PHE A O 1
ATOM 744 N N . SER A 1 94 ? -16.238 -0.455 6.728 1.00 79.25 94 SER A N 1
ATOM 745 C CA . SER A 1 94 ? -16.313 0.022 5.341 1.00 79.25 94 SER A CA 1
ATOM 746 C C . SER A 1 94 ? -15.350 1.182 5.068 1.00 79.25 94 SER A C 1
ATOM 748 O O . SER A 1 94 ? -14.652 1.179 4.057 1.00 79.25 94 SER A O 1
ATOM 750 N N . ARG 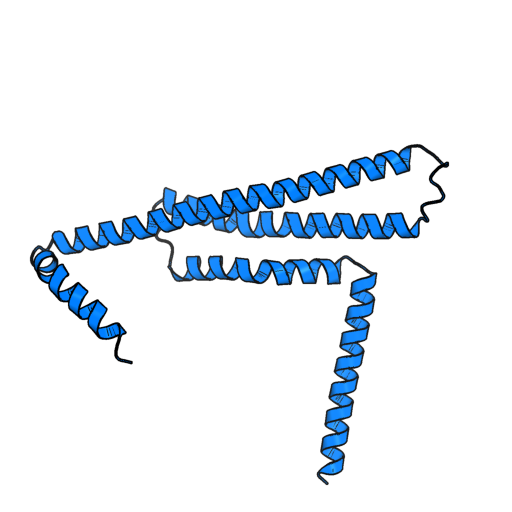A 1 95 ? -15.241 2.160 5.981 1.00 79.94 95 ARG A N 1
ATOM 751 C CA . ARG A 1 95 ? -14.248 3.247 5.859 1.00 79.94 95 ARG A CA 1
ATOM 752 C C . ARG A 1 95 ? -12.817 2.717 5.918 1.00 79.94 95 ARG A C 1
ATOM 754 O O . ARG A 1 95 ? -11.968 3.209 5.182 1.00 79.94 95 ARG A O 1
ATOM 761 N N . THR A 1 96 ? -12.563 1.712 6.756 1.00 84.31 96 THR A N 1
ATOM 762 C CA . THR A 1 96 ? -11.248 1.061 6.860 1.00 84.31 96 THR A CA 1
ATOM 763 C C . THR A 1 96 ? -10.888 0.360 5.555 1.00 84.31 96 THR A C 1
ATOM 765 O O . THR A 1 96 ? -9.810 0.600 5.028 1.00 84.31 96 THR A O 1
ATOM 768 N N . LEU A 1 97 ? -11.805 -0.433 4.997 1.00 82.50 97 LEU A N 1
ATOM 769 C CA . LEU A 1 97 ? -11.627 -1.120 3.717 1.00 82.50 97 LEU A CA 1
ATOM 770 C C . LEU A 1 97 ? -11.399 -0.149 2.556 1.00 82.50 97 LEU A C 1
ATOM 772 O O . LEU A 1 97 ? -10.514 -0.375 1.737 1.00 82.50 97 LEU A O 1
ATOM 776 N N . ILE A 1 98 ? -12.155 0.952 2.496 1.00 82.94 98 ILE A N 1
ATOM 777 C CA . ILE A 1 98 ? -11.924 1.994 1.489 1.00 82.94 98 ILE A CA 1
ATOM 778 C C . ILE A 1 98 ? -10.534 2.596 1.671 1.00 82.94 98 ILE A C 1
ATOM 780 O O . ILE A 1 98 ? -9.805 2.725 0.697 1.00 82.94 98 ILE A O 1
ATOM 784 N N . CYS A 1 99 ? -10.136 2.935 2.898 1.00 82.94 99 CYS A N 1
ATOM 785 C CA . CYS A 1 99 ? -8.813 3.496 3.158 1.00 82.94 99 CYS A CA 1
ATOM 786 C C . CYS A 1 99 ? -7.694 2.519 2.757 1.00 82.94 99 CYS A C 1
ATOM 788 O O . CYS A 1 99 ? -6.771 2.913 2.050 1.00 82.94 99 CYS A O 1
ATOM 790 N N . GLN A 1 100 ? -7.822 1.239 3.110 1.00 82.62 100 GLN A N 1
ATOM 791 C CA . GLN A 1 100 ? -6.888 0.177 2.719 1.00 82.62 100 GLN A CA 1
ATOM 792 C C . GLN A 1 100 ? -6.833 -0.054 1.212 1.00 82.62 100 GLN A C 1
ATOM 794 O O . GLN A 1 100 ? -5.807 -0.498 0.709 1.00 82.62 100 GLN A O 1
ATOM 799 N N . ALA A 1 101 ? -7.917 0.221 0.488 1.00 83.31 101 ALA A N 1
ATOM 800 C CA . ALA A 1 101 ? -7.928 0.076 -0.958 1.00 83.31 101 ALA A CA 1
ATOM 801 C C . ALA A 1 101 ? -7.375 1.321 -1.673 1.00 83.31 101 ALA A C 1
ATOM 803 O O . ALA A 1 101 ? -6.645 1.214 -2.654 1.00 83.31 101 ALA A O 1
ATOM 804 N N . VAL A 1 102 ? -7.696 2.506 -1.157 1.00 82.44 102 VAL A N 1
ATOM 805 C CA . VAL A 1 102 ? -7.354 3.801 -1.755 1.00 82.44 102 VAL A CA 1
ATOM 806 C C . VAL A 1 102 ? -5.904 4.203 -1.482 1.00 82.44 102 VAL A C 1
ATOM 808 O O . VAL A 1 102 ? -5.256 4.762 -2.363 1.00 82.44 102 VAL A O 1
ATOM 811 N N . VAL A 1 103 ? -5.371 3.921 -0.290 1.00 82.62 103 VAL A N 1
ATOM 812 C CA . VAL A 1 103 ? -3.994 4.300 0.066 1.00 82.62 103 VAL A CA 1
ATOM 813 C C . VAL A 1 103 ? -2.970 3.643 -0.871 1.00 82.62 103 VAL A C 1
ATOM 815 O O . VAL A 1 103 ? -2.208 4.386 -1.483 1.00 82.62 103 VAL A O 1
ATOM 818 N N . PRO A 1 104 ? -2.983 2.314 -1.100 1.00 75.81 104 PRO A N 1
ATOM 819 C CA . PRO A 1 104 ? -2.111 1.680 -2.089 1.00 75.81 104 PRO A CA 1
ATOM 820 C C . PRO A 1 104 ? -2.289 2.265 -3.490 1.00 75.81 104 PRO A C 1
ATOM 822 O O . PRO A 1 104 ? -1.306 2.519 -4.173 1.00 75.81 104 PRO A O 1
ATOM 825 N N . LEU A 1 105 ? -3.526 2.552 -3.904 1.00 77.56 105 LEU A N 1
ATOM 826 C CA . LEU A 1 105 ? -3.804 3.178 -5.198 1.00 77.56 105 LEU A CA 1
ATOM 827 C C . LEU A 1 105 ? -3.022 4.485 -5.382 1.00 77.56 105 LEU A C 1
ATOM 829 O O . LEU A 1 105 ? -2.337 4.635 -6.388 1.00 77.56 105 LEU A O 1
ATOM 833 N N . PHE A 1 106 ? -3.051 5.396 -4.407 1.00 77.50 106 PHE A N 1
ATOM 834 C CA . PHE A 1 106 ? -2.297 6.653 -4.491 1.00 77.50 106 PHE A CA 1
ATOM 835 C C . PHE A 1 106 ? -0.791 6.462 -4.302 1.00 77.50 106 PHE A C 1
ATOM 837 O O . PHE A 1 106 ? 0.000 7.040 -5.049 1.00 77.50 106 PHE A O 1
ATOM 844 N N . THR A 1 107 ? -0.389 5.639 -3.332 1.00 76.25 107 THR A N 1
ATOM 845 C CA . THR A 1 107 ? 1.024 5.389 -3.025 1.00 76.25 107 THR A CA 1
ATOM 846 C C . THR A 1 107 ? 1.749 4.690 -4.174 1.00 76.25 107 THR A C 1
ATOM 848 O O . THR A 1 107 ? 2.928 4.961 -4.371 1.00 76.25 107 THR A O 1
ATOM 851 N N . PHE A 1 108 ? 1.068 3.850 -4.963 1.00 74.56 108 PHE A N 1
ATOM 852 C CA . PHE A 1 108 ? 1.665 3.157 -6.110 1.00 74.56 108 PHE A CA 1
ATOM 853 C C . PHE A 1 108 ? 1.425 3.850 -7.444 1.00 74.56 108 PHE A C 1
ATOM 855 O O . PHE A 1 108 ? 2.303 3.771 -8.299 1.00 74.56 108 PHE A O 1
ATOM 862 N N . ALA A 1 109 ? 0.310 4.562 -7.638 1.00 74.19 109 ALA A N 1
ATOM 863 C CA . ALA A 1 109 ? 0.076 5.267 -8.897 1.00 74.19 109 ALA A CA 1
ATOM 864 C C . ALA A 1 109 ? 1.174 6.300 -9.173 1.00 74.19 109 ALA A C 1
ATOM 866 O O . ALA A 1 109 ? 1.676 6.359 -10.289 1.00 74.19 109 ALA A O 1
ATOM 867 N N . ILE A 1 110 ? 1.591 7.077 -8.167 1.00 77.44 110 ILE A N 1
ATOM 868 C CA . ILE A 1 110 ? 2.573 8.154 -8.364 1.00 77.44 110 ILE A CA 1
ATOM 869 C C . ILE A 1 110 ? 3.952 7.608 -8.793 1.00 77.44 110 ILE A C 1
ATOM 871 O O . ILE A 1 110 ? 4.444 8.040 -9.838 1.00 77.44 110 ILE A O 1
ATOM 875 N N . PRO A 1 111 ? 4.580 6.647 -8.084 1.00 74.88 111 PRO A N 1
ATOM 876 C CA . PRO A 1 111 ? 5.869 6.102 -8.507 1.00 74.88 111 PRO A CA 1
ATOM 877 C C . PRO A 1 111 ? 5.786 5.339 -9.831 1.00 74.88 111 PRO A C 1
ATOM 879 O O . PRO A 1 111 ? 6.708 5.416 -10.636 1.00 74.88 111 PRO A O 1
ATOM 882 N N . VAL A 1 112 ? 4.675 4.648 -10.097 1.00 74.88 112 VAL A N 1
ATOM 883 C CA . VAL A 1 112 ? 4.433 3.995 -11.390 1.00 74.88 112 VAL A CA 1
ATOM 884 C C . VAL A 1 112 ? 4.410 5.014 -12.521 1.00 74.88 112 VAL A C 1
ATOM 886 O O . VAL A 1 112 ? 5.110 4.835 -13.516 1.00 74.88 112 VAL A O 1
ATOM 889 N N . PHE A 1 113 ? 3.621 6.084 -12.377 1.00 78.19 113 PHE A N 1
ATOM 890 C CA . PHE A 1 113 ? 3.544 7.144 -13.379 1.00 78.19 113 PHE A CA 1
ATOM 891 C C . PHE A 1 113 ? 4.918 7.761 -13.608 1.00 78.19 113 PHE A C 1
ATOM 893 O O . PHE A 1 113 ? 5.293 8.000 -14.752 1.00 78.19 113 PHE A O 1
ATOM 900 N N . PHE A 1 114 ? 5.690 7.954 -12.540 1.00 80.75 114 PHE A N 1
ATOM 901 C CA . PHE A 1 114 ? 7.058 8.441 -12.627 1.00 80.75 114 PHE A CA 1
ATOM 902 C C . PHE A 1 114 ? 7.989 7.476 -13.381 1.00 80.75 114 PHE A C 1
ATOM 904 O O . PHE A 1 114 ? 8.767 7.931 -14.219 1.00 80.75 114 PHE A O 1
ATOM 911 N N . ILE A 1 115 ? 7.898 6.160 -13.149 1.00 75.44 115 ILE A N 1
ATOM 912 C CA . ILE A 1 115 ? 8.691 5.150 -13.873 1.00 75.44 115 ILE A CA 1
ATOM 913 C C . ILE A 1 115 ? 8.318 5.148 -15.355 1.00 75.44 115 ILE A C 1
ATOM 915 O O . ILE A 1 115 ? 9.198 5.251 -16.207 1.00 75.44 115 ILE A O 1
ATOM 919 N N . VAL A 1 116 ? 7.023 5.091 -15.673 1.00 76.62 116 VAL A N 1
ATOM 920 C CA . VAL A 1 116 ? 6.537 5.113 -17.060 1.00 76.62 116 VAL A CA 1
ATOM 921 C C . VAL A 1 116 ? 6.977 6.401 -17.756 1.00 76.62 116 VAL A C 1
ATOM 923 O O . VAL A 1 116 ? 7.545 6.347 -18.845 1.00 76.62 116 VAL A O 1
ATOM 926 N N . PHE A 1 117 ? 6.790 7.554 -17.110 1.00 81.12 117 PHE A N 1
ATOM 927 C CA . PHE A 1 117 ? 7.214 8.851 -17.633 1.00 81.12 117 PHE A CA 1
ATOM 928 C C . PHE A 1 117 ? 8.726 8.925 -17.857 1.00 81.12 117 PHE A C 1
ATOM 930 O O . PHE A 1 117 ? 9.163 9.421 -18.894 1.00 81.12 117 PHE A O 1
ATOM 937 N N . SER A 1 118 ? 9.523 8.406 -16.923 1.00 77.06 118 SER A N 1
ATOM 938 C CA . SER A 1 118 ? 10.983 8.387 -17.034 1.00 77.06 118 SER A CA 1
ATOM 939 C C . SER A 1 118 ? 11.445 7.505 -18.191 1.00 77.06 118 SER A C 1
ATOM 941 O O . SER A 1 118 ? 12.302 7.925 -18.965 1.00 77.06 118 SER A O 1
ATOM 943 N N . VAL A 1 119 ? 10.830 6.333 -18.384 1.00 72.81 119 VAL A N 1
ATOM 944 C CA . VAL A 1 119 ? 11.146 5.463 -19.527 1.00 72.81 119 VAL A CA 1
ATOM 945 C C . VAL A 1 119 ? 10.757 6.127 -20.853 1.00 72.81 119 VAL A C 1
ATOM 947 O O . VAL A 1 119 ? 11.571 6.148 -21.777 1.00 72.81 119 VAL A O 1
ATOM 950 N N . LEU A 1 120 ? 9.563 6.727 -20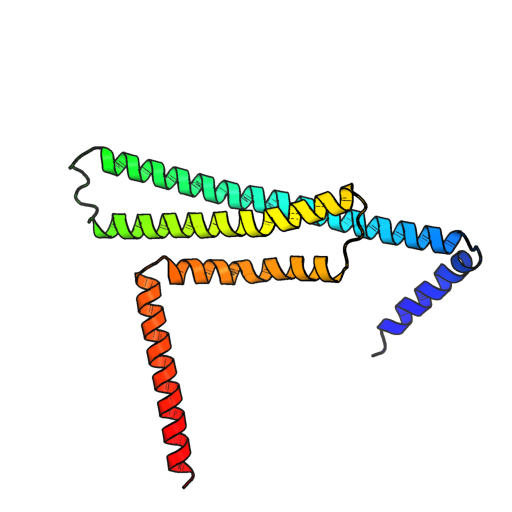.945 1.00 76.75 120 LEU A N 1
ATOM 951 C CA . LEU A 1 120 ? 9.107 7.443 -22.147 1.00 76.75 120 LEU A CA 1
ATOM 952 C C . LEU A 1 120 ? 9.986 8.659 -22.470 1.00 76.75 120 LEU A C 1
ATOM 954 O O . LEU A 1 120 ? 10.322 8.891 -23.630 1.00 76.75 120 LEU A O 1
ATOM 958 N N . SER A 1 121 ? 10.411 9.394 -21.443 1.00 80.50 121 SER A N 1
ATOM 959 C CA . SER A 1 121 ? 11.274 10.576 -21.568 1.00 80.50 121 SER A CA 1
ATOM 960 C C . SER A 1 121 ? 12.761 10.228 -21.689 1.00 80.50 121 SER A C 1
ATOM 962 O O . SER A 1 121 ? 13.596 11.128 -21.746 1.00 80.50 121 SER A O 1
ATOM 964 N N . ARG A 1 122 ? 13.110 8.931 -21.724 1.00 76.56 122 ARG A N 1
ATOM 965 C CA . ARG A 1 122 ? 14.491 8.413 -21.747 1.00 76.56 122 ARG A CA 1
ATOM 966 C C . ARG A 1 122 ? 15.363 8.922 -20.591 1.00 76.56 122 ARG A C 1
ATOM 968 O O . ARG A 1 122 ? 16.585 8.976 -20.718 1.00 76.56 122 ARG A O 1
ATOM 975 N N . ILE A 1 123 ? 14.742 9.260 -19.465 1.00 76.88 123 ILE A N 1
ATOM 976 C CA . ILE A 1 123 ? 15.432 9.632 -18.232 1.00 76.88 123 ILE A CA 1
ATOM 977 C C . ILE A 1 123 ? 16.005 8.354 -17.622 1.00 76.88 123 ILE A C 1
ATOM 979 O O . ILE A 1 123 ? 15.288 7.381 -17.380 1.00 76.88 123 ILE A O 1
ATOM 983 N N . SER A 1 124 ? 17.314 8.353 -17.383 1.00 69.38 124 SER A N 1
ATOM 984 C CA . SER A 1 124 ? 18.000 7.263 -16.697 1.00 69.38 124 SER A CA 1
ATOM 985 C C . SER A 1 124 ? 17.503 7.175 -15.254 1.00 69.38 124 SER A C 1
ATOM 987 O O . SER A 1 124 ? 17.732 8.086 -14.462 1.00 69.38 124 SER A O 1
ATOM 989 N N . ILE A 1 125 ? 16.818 6.084 -14.915 1.00 66.44 125 ILE A N 1
ATOM 990 C CA . ILE A 1 125 ? 16.419 5.792 -13.536 1.00 66.44 125 ILE A CA 1
ATOM 991 C C . ILE A 1 125 ? 17.595 5.102 -12.845 1.00 66.44 125 ILE A C 1
ATOM 993 O O . ILE A 1 125 ? 18.102 4.097 -13.342 1.00 66.44 125 ILE A O 1
ATOM 997 N N . ASP A 1 126 ? 18.015 5.635 -11.700 1.00 71.12 126 ASP A N 1
ATOM 998 C CA . ASP A 1 126 ? 19.006 4.991 -10.838 1.00 71.12 126 ASP A CA 1
ATOM 999 C C . ASP A 1 126 ? 18.483 3.608 -10.376 1.00 71.12 126 ASP A C 1
ATOM 1001 O O . ASP A 1 126 ? 17.356 3.525 -9.873 1.00 71.12 126 ASP A O 1
ATOM 1005 N N . PRO A 1 127 ? 19.267 2.520 -10.498 1.00 63.91 127 PRO A N 1
ATOM 1006 C CA . PRO A 1 127 ? 18.934 1.210 -9.925 1.00 63.91 127 PRO A CA 1
ATOM 1007 C C . PRO A 1 127 ? 18.544 1.239 -8.433 1.00 63.91 127 PRO A C 1
ATOM 1009 O O . PRO A 1 127 ? 17.774 0.391 -7.965 1.00 63.91 127 PRO A O 1
ATOM 1012 N N . GLY A 1 128 ? 19.025 2.223 -7.665 1.00 66.44 128 GLY A N 1
ATOM 1013 C CA . GLY A 1 128 ? 18.597 2.434 -6.279 1.00 66.44 128 GLY A CA 1
ATOM 1014 C C . GLY A 1 128 ? 17.108 2.785 -6.158 1.00 66.44 128 GLY A C 1
ATOM 1015 O O . GLY A 1 128 ? 16.427 2.321 -5.240 1.00 66.44 128 GLY A O 1
ATOM 1016 N N . PHE A 1 129 ? 16.569 3.538 -7.119 1.00 70.19 129 PHE A N 1
ATOM 1017 C CA . PHE A 1 129 ? 15.165 3.946 -7.142 1.00 70.19 129 PHE A CA 1
ATOM 1018 C C . PHE A 1 129 ? 14.227 2.771 -7.455 1.00 70.19 129 PHE A C 1
ATOM 1020 O O . PHE A 1 129 ? 13.192 2.622 -6.803 1.00 70.19 129 PHE A O 1
ATOM 1027 N N . SER A 1 130 ? 14.594 1.895 -8.400 1.00 65.00 130 SER A N 1
ATOM 1028 C CA . SER A 1 130 ? 13.797 0.696 -8.712 1.00 65.00 130 SER A CA 1
ATOM 1029 C C . SER A 1 130 ? 13.745 -0.273 -7.529 1.00 65.00 130 SER A C 1
ATOM 1031 O O . SER A 1 130 ? 12.684 -0.816 -7.211 1.00 65.00 130 SER A O 1
ATOM 1033 N N . THR A 1 131 ? 14.867 -0.431 -6.826 1.00 66.81 131 THR A N 1
ATOM 1034 C CA . THR A 1 131 ? 14.958 -1.265 -5.623 1.00 66.81 131 THR A CA 1
ATOM 1035 C C . THR A 1 131 ? 14.098 -0.695 -4.494 1.00 66.81 131 THR A C 1
ATOM 1037 O O . THR A 1 131 ? 13.315 -1.422 -3.881 1.00 66.81 131 THR A O 1
ATOM 1040 N N . ALA A 1 132 ? 14.174 0.618 -4.255 1.00 70.31 132 ALA A N 1
ATOM 1041 C CA . ALA A 1 132 ? 13.333 1.298 -3.272 1.00 70.31 132 ALA A CA 1
ATOM 1042 C C . ALA A 1 132 ? 11.833 1.164 -3.596 1.00 70.31 132 ALA A C 1
ATOM 1044 O O . ALA A 1 132 ? 11.023 0.933 -2.696 1.00 70.31 132 ALA A O 1
ATOM 1045 N N . PHE A 1 133 ? 11.460 1.236 -4.877 1.00 71.06 133 PHE A N 1
ATOM 1046 C CA . PHE A 1 133 ? 10.085 1.014 -5.325 1.00 71.06 133 PHE A CA 1
ATOM 1047 C C . PHE A 1 133 ? 9.617 -0.427 -5.074 1.00 71.06 133 PHE A C 1
ATOM 1049 O O . PHE A 1 133 ? 8.536 -0.634 -4.522 1.00 71.06 133 PHE A O 1
ATOM 1056 N N . GLY A 1 134 ? 10.452 -1.421 -5.393 1.00 68.62 134 GLY A N 1
ATOM 1057 C CA . GLY A 1 134 ? 10.190 -2.827 -5.071 1.00 68.62 134 GLY A CA 1
ATOM 1058 C C . GLY A 1 134 ? 9.945 -3.049 -3.573 1.00 68.62 134 GLY A C 1
ATOM 1059 O O . GLY A 1 134 ? 9.009 -3.750 -3.185 1.00 68.62 134 GLY A O 1
ATOM 1060 N N . LEU A 1 135 ? 10.726 -2.385 -2.717 1.00 72.75 135 LEU A N 1
ATOM 1061 C CA . LEU A 1 135 ? 10.566 -2.458 -1.264 1.00 72.75 135 LEU A CA 1
ATOM 1062 C C . LEU A 1 135 ? 9.254 -1.834 -0.768 1.00 72.75 135 LEU A C 1
ATOM 1064 O O . LEU A 1 135 ? 8.688 -2.345 0.199 1.00 72.75 135 LEU A O 1
ATOM 1068 N N . MET A 1 136 ? 8.703 -0.805 -1.425 1.00 72.81 136 MET A N 1
ATOM 1069 C CA . MET A 1 136 ? 7.405 -0.231 -1.027 1.00 72.81 136 MET A CA 1
ATOM 1070 C C . MET A 1 136 ? 6.269 -1.265 -1.043 1.00 72.81 136 MET A C 1
ATOM 1072 O O . MET A 1 136 ? 5.384 -1.210 -0.186 1.00 72.81 136 MET A O 1
ATOM 1076 N N . PHE A 1 137 ? 6.318 -2.259 -1.938 1.00 70.38 137 PHE A N 1
ATOM 1077 C CA . PHE A 1 137 ? 5.330 -3.345 -1.970 1.00 70.38 137 PHE A CA 1
ATOM 1078 C C . PHE A 1 137 ? 5.330 -4.194 -0.699 1.00 70.38 137 PHE A C 1
ATOM 1080 O O . PHE A 1 137 ? 4.277 -4.660 -0.260 1.00 70.38 137 PHE A O 1
ATOM 1087 N N . THR A 1 138 ? 6.489 -4.349 -0.062 1.00 76.00 138 THR A N 1
ATOM 1088 C CA . THR A 1 138 ? 6.613 -5.136 1.172 1.00 76.00 138 THR A CA 1
ATOM 1089 C C . THR A 1 138 ? 5.931 -4.468 2.368 1.00 76.00 138 THR A C 1
ATOM 1091 O O . THR A 1 138 ? 5.568 -5.148 3.326 1.00 76.00 138 THR A O 1
ATOM 1094 N N . TYR A 1 139 ? 5.671 -3.157 2.297 1.00 78.75 139 TYR A N 1
ATOM 1095 C CA . TYR A 1 139 ? 4.999 -2.405 3.357 1.00 78.75 139 TYR A CA 1
ATOM 1096 C C . TYR A 1 139 ? 3.468 -2.408 3.253 1.00 78.75 139 TYR A C 1
ATOM 1098 O O . TYR A 1 139 ? 2.806 -1.978 4.200 1.00 78.75 139 TYR A O 1
ATOM 1106 N N . ILE A 1 140 ? 2.879 -2.926 2.168 1.00 77.31 140 ILE A N 1
ATOM 1107 C CA . ILE A 1 140 ? 1.414 -2.993 2.003 1.00 77.31 140 ILE A CA 1
ATOM 1108 C C . ILE A 1 140 ? 0.735 -3.753 3.154 1.00 77.31 140 ILE A C 1
ATOM 1110 O O . ILE A 1 140 ? -0.219 -3.217 3.726 1.00 77.31 140 ILE A O 1
ATOM 1114 N N . PRO A 1 141 ? 1.192 -4.960 3.555 1.00 80.44 141 PRO A N 1
ATOM 1115 C CA . PRO A 1 141 ? 0.565 -5.688 4.657 1.00 80.44 141 PRO A CA 1
ATOM 1116 C C . PRO A 1 141 ? 0.632 -4.905 5.973 1.00 80.44 141 PRO A C 1
ATOM 1118 O O . PRO A 1 141 ? -0.345 -4.864 6.723 1.00 80.44 141 PRO A O 1
ATOM 1121 N N . THR A 1 142 ? 1.754 -4.222 6.218 1.00 82.50 142 THR A N 1
ATOM 1122 C CA . THR A 1 142 ? 1.957 -3.365 7.392 1.00 82.50 142 THR A CA 1
ATOM 1123 C C . THR A 1 142 ? 1.000 -2.176 7.384 1.00 82.50 142 THR A C 1
ATOM 1125 O O . THR A 1 142 ? 0.335 -1.919 8.388 1.00 82.50 142 THR A O 1
ATOM 1128 N N . GLY A 1 143 ? 0.869 -1.484 6.249 1.00 80.56 143 GLY A N 1
ATOM 1129 C CA . GLY A 1 143 ? -0.087 -0.391 6.073 1.00 80.56 143 GLY A CA 1
ATOM 1130 C C . GLY A 1 143 ? -1.523 -0.849 6.325 1.00 80.56 143 GLY A C 1
ATOM 1131 O O . GLY A 1 143 ? -2.240 -0.227 7.109 1.00 80.56 143 GLY A O 1
ATOM 1132 N N . ASN A 1 144 ? -1.910 -1.999 5.766 1.00 81.69 144 ASN A N 1
ATOM 1133 C CA . ASN A 1 144 ? -3.230 -2.584 5.986 1.00 81.69 144 ASN A CA 1
ATOM 1134 C C . ASN A 1 144 ? -3.487 -2.880 7.470 1.00 81.69 144 ASN A C 1
ATOM 1136 O O . ASN A 1 144 ? -4.546 -2.515 7.991 1.00 81.69 144 ASN A O 1
ATOM 1140 N N . ALA A 1 145 ? -2.525 -3.489 8.166 1.00 83.88 145 ALA A N 1
ATOM 1141 C CA . ALA A 1 145 ? -2.629 -3.775 9.595 1.00 83.88 145 ALA A CA 1
ATOM 1142 C C . ALA A 1 145 ? -2.759 -2.492 10.436 1.00 83.88 145 ALA A C 1
ATOM 1144 O O . ALA A 1 145 ? -3.597 -2.425 11.342 1.00 83.88 145 ALA A O 1
ATOM 1145 N N . LEU A 1 146 ? -1.993 -1.448 10.106 1.00 83.69 146 LEU A N 1
ATOM 1146 C CA . LEU A 1 146 ? -2.088 -0.147 10.768 1.00 83.69 146 LEU A CA 1
ATOM 1147 C C . LEU A 1 146 ? -3.453 0.507 10.537 1.00 83.69 146 LEU A C 1
ATOM 1149 O O . LEU A 1 146 ? -4.049 1.006 11.493 1.00 83.69 146 LEU A O 1
ATOM 1153 N N . SER A 1 147 ? -4.004 0.451 9.322 1.00 83.25 147 SER A N 1
ATOM 1154 C CA . SER A 1 147 ? -5.351 0.967 9.050 1.00 83.25 147 SER A CA 1
ATOM 1155 C C . SER A 1 147 ? -6.404 0.290 9.936 1.00 83.25 147 SER A C 1
ATOM 1157 O O . SER A 1 147 ? -7.224 0.983 10.538 1.00 83.25 147 SER A O 1
ATOM 1159 N N . VAL A 1 148 ? -6.353 -1.038 10.108 1.00 84.06 148 VAL A N 1
ATOM 1160 C CA . VAL A 1 148 ? -7.251 -1.751 11.043 1.00 84.06 148 VAL A CA 1
ATOM 1161 C C . VAL A 1 148 ? -7.079 -1.219 12.465 1.00 84.06 148 VAL A C 1
ATOM 1163 O O . VAL A 1 148 ? -8.064 -0.898 13.133 1.00 84.06 148 VAL A O 1
ATOM 1166 N N . LEU A 1 149 ? -5.833 -1.097 12.927 1.00 86.19 149 LEU A N 1
ATOM 1167 C CA . LEU A 1 149 ? -5.519 -0.676 14.289 1.00 86.19 149 LEU A CA 1
ATOM 1168 C C . LEU A 1 149 ? -6.005 0.752 14.592 1.00 86.19 149 LEU A C 1
ATOM 1170 O O . LEU A 1 149 ? -6.507 1.005 15.690 1.00 86.19 149 LEU A O 1
ATOM 1174 N N . PHE A 1 150 ? -5.884 1.679 13.638 1.00 81.56 150 PHE A N 1
ATOM 1175 C CA . PHE A 1 150 ? -6.264 3.081 13.829 1.00 81.56 150 PHE A CA 1
ATOM 1176 C C . PHE A 1 150 ? -7.764 3.338 13.654 1.00 81.56 150 PHE A C 1
ATOM 1178 O O . PHE A 1 150 ? -8.349 4.085 14.452 1.00 81.56 150 PHE A O 1
ATOM 1185 N N . PHE A 1 151 ? -8.394 2.730 12.643 1.00 79.06 151 PHE A N 1
ATOM 1186 C CA . PHE A 1 151 ? -9.781 3.035 12.280 1.00 79.06 151 PHE A CA 1
ATOM 1187 C C . PHE A 1 151 ? -10.818 2.218 13.059 1.00 79.06 151 PHE A C 1
ATOM 1189 O O . PHE A 1 151 ? -11.918 2.720 13.310 1.00 79.06 151 PHE A O 1
ATOM 1196 N N . LEU A 1 152 ? -10.487 1.005 13.517 1.00 83.19 152 LEU A N 1
ATOM 1197 C CA . LEU A 1 152 ? -11.413 0.195 14.310 1.00 83.19 152 LEU A CA 1
ATOM 1198 C C . LEU A 1 152 ? -11.207 0.440 15.805 1.00 83.19 152 LEU A C 1
ATOM 1200 O O . LEU A 1 152 ? -10.242 -0.027 16.417 1.00 83.19 152 LEU A O 1
ATOM 1204 N N . LYS A 1 153 ? -12.180 1.113 16.435 1.00 80.81 153 LYS A N 1
ATOM 1205 C CA . LYS A 1 153 ? -12.140 1.448 17.874 1.00 80.81 153 LYS A CA 1
ATOM 1206 C C . LYS A 1 153 ? -11.892 0.219 18.761 1.00 80.81 153 LYS A C 1
ATOM 1208 O O . LYS A 1 153 ? -11.182 0.321 19.762 1.00 80.81 153 LYS A O 1
ATOM 1213 N N . SER A 1 154 ? -12.457 -0.933 18.393 1.00 80.81 154 SER A N 1
ATOM 1214 C CA . SER A 1 154 ? -12.297 -2.203 19.113 1.00 80.81 154 SER A CA 1
ATOM 1215 C C . SER A 1 154 ? -10.857 -2.718 19.092 1.00 80.81 154 SER A C 1
ATOM 1217 O O . SER A 1 154 ? -10.363 -3.172 20.123 1.00 80.81 154 SER A O 1
ATOM 1219 N N . TYR A 1 155 ? -10.175 -2.612 17.949 1.00 81.81 155 TYR A N 1
ATOM 1220 C CA . TYR A 1 155 ? -8.781 -3.035 17.804 1.00 81.81 155 TYR A CA 1
ATOM 1221 C C . TYR A 1 155 ? -7.833 -2.044 18.467 1.00 81.81 155 TYR A C 1
ATOM 1223 O O . TYR A 1 155 ? -6.941 -2.464 19.198 1.00 81.81 155 TYR A O 1
ATOM 1231 N N . ARG A 1 156 ? -8.092 -0.739 18.342 1.00 86.31 156 ARG A N 1
ATOM 1232 C CA . ARG A 1 156 ? -7.307 0.301 19.017 1.00 86.31 156 ARG A CA 1
ATOM 1233 C C . ARG A 1 156 ? -7.272 0.120 20.534 1.00 86.31 156 ARG A C 1
ATOM 1235 O O . ARG A 1 156 ? -6.204 0.144 21.139 1.00 86.31 156 ARG A O 1
ATOM 1242 N N . LYS A 1 157 ? -8.437 -0.095 21.158 1.00 86.69 157 LYS A N 1
ATOM 1243 C CA . LYS A 1 157 ? -8.533 -0.304 22.615 1.00 86.69 157 LYS A CA 1
ATOM 1244 C C . LYS A 1 157 ? -7.757 -1.545 23.063 1.00 86.69 157 LYS A C 1
ATOM 1246 O O . LYS A 1 157 ? -7.028 -1.480 24.050 1.00 86.69 157 LYS A O 1
ATOM 1251 N N . ARG A 1 158 ? -7.887 -2.655 22.329 1.00 86.06 158 ARG A N 1
ATOM 1252 C CA . ARG A 1 158 ? -7.168 -3.904 22.630 1.00 86.06 158 ARG A CA 1
ATOM 1253 C C . ARG A 1 158 ? -5.663 -3.766 22.408 1.00 86.06 158 ARG A C 1
ATOM 1255 O O . ARG A 1 158 ? -4.901 -4.217 23.254 1.00 86.06 158 ARG A O 1
ATOM 1262 N N . GLY A 1 159 ? -5.244 -3.097 21.335 1.00 84.44 159 GLY A N 1
ATOM 1263 C CA . GLY A 1 159 ? -3.837 -2.835 21.034 1.00 84.44 159 GLY A CA 1
ATOM 1264 C C . GLY A 1 159 ? -3.159 -2.004 22.120 1.00 84.44 159 GLY A C 1
ATOM 1265 O O . GLY A 1 159 ? -2.124 -2.407 22.639 1.00 84.44 159 GLY A O 1
ATOM 1266 N N . ILE A 1 160 ? -3.784 -0.904 22.553 1.00 87.56 160 ILE A N 1
ATOM 1267 C CA . ILE A 1 160 ? -3.264 -0.074 23.654 1.00 87.56 160 ILE A CA 1
ATOM 1268 C C . ILE A 1 160 ? -3.158 -0.886 24.951 1.00 87.56 160 ILE A C 1
ATOM 1270 O O . ILE A 1 160 ? -2.155 -0.792 25.657 1.00 87.56 160 ILE A O 1
ATOM 1274 N N . HIS A 1 161 ? -4.168 -1.703 25.264 1.00 89.12 161 HIS A N 1
ATOM 1275 C CA . HIS A 1 161 ? -4.140 -2.567 26.444 1.00 89.12 161 HIS A CA 1
ATOM 1276 C C . HIS A 1 161 ? -3.002 -3.596 26.378 1.00 89.12 161 HIS A C 1
ATOM 1278 O O . HIS A 1 161 ? -2.277 -3.775 27.356 1.00 89.12 161 HIS A O 1
ATOM 1284 N N . PHE A 1 162 ? -2.804 -4.231 25.221 1.00 88.56 162 PHE A N 1
ATOM 1285 C CA . PHE A 1 162 ? -1.721 -5.186 25.001 1.00 88.56 162 PHE A CA 1
ATOM 1286 C C . PHE A 1 162 ? -0.344 -4.530 25.157 1.00 88.56 162 PHE A C 1
ATOM 1288 O O . PHE A 1 162 ? 0.483 -5.028 25.917 1.00 88.56 162 PHE A O 1
ATOM 1295 N N . ILE A 1 163 ? -0.131 -3.369 24.530 1.00 88.75 163 ILE A N 1
ATOM 1296 C CA . ILE A 1 163 ? 1.121 -2.603 24.633 1.00 88.75 163 ILE A CA 1
ATOM 1297 C C . ILE A 1 163 ? 1.393 -2.211 26.089 1.00 88.75 163 ILE A C 1
A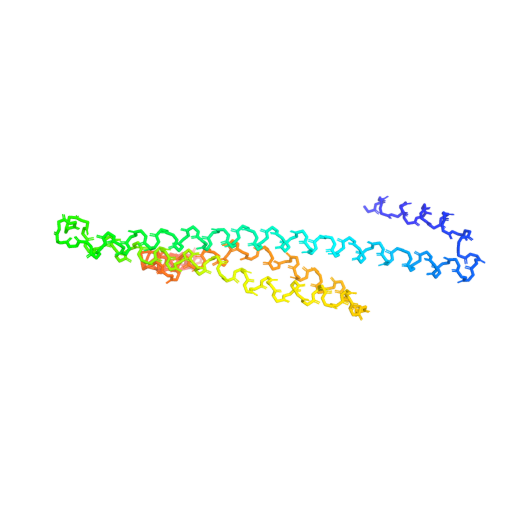TOM 1299 O O . ILE A 1 163 ? 2.483 -2.451 26.605 1.00 88.75 163 ILE A O 1
ATOM 1303 N N . LYS A 1 164 ? 0.391 -1.670 26.792 1.00 89.06 164 LYS A N 1
ATOM 1304 C CA . LYS A 1 164 ? 0.525 -1.261 28.197 1.00 89.06 164 LYS A CA 1
ATOM 1305 C C . LYS A 1 164 ? 0.896 -2.437 29.108 1.00 89.06 164 LYS A C 1
ATOM 1307 O O . LYS A 1 164 ? 1.720 -2.275 30.009 1.00 89.06 164 LYS A O 1
ATOM 1312 N N . ASN A 1 165 ? 0.316 -3.612 28.872 1.00 88.88 165 ASN A N 1
ATOM 1313 C CA . ASN A 1 165 ? 0.610 -4.812 29.654 1.00 88.88 165 ASN A CA 1
ATOM 1314 C C . ASN A 1 165 ? 1.980 -5.408 29.317 1.00 88.88 165 ASN A C 1
ATOM 1316 O O . ASN A 1 165 ? 2.694 -5.806 30.234 1.00 88.88 165 ASN A O 1
ATOM 1320 N N . GLY A 1 166 ? 2.373 -5.411 28.041 1.00 88.75 166 GLY A N 1
ATOM 1321 C CA . GLY A 1 166 ? 3.703 -5.841 27.610 1.00 88.75 166 GLY A CA 1
ATOM 1322 C C . GLY A 1 166 ? 4.806 -4.976 28.220 1.00 88.75 166 GLY A C 1
ATOM 1323 O O . GLY A 1 166 ? 5.727 -5.504 28.836 1.00 88.75 166 GLY A O 1
ATOM 1324 N N . ILE A 1 167 ? 4.652 -3.648 28.163 1.00 89.25 167 ILE A N 1
ATOM 1325 C CA . ILE A 1 167 ? 5.584 -2.696 28.785 1.00 89.25 167 ILE A CA 1
ATOM 1326 C C . ILE A 1 167 ? 5.685 -2.950 30.296 1.00 89.25 167 ILE A C 1
ATOM 1328 O O . ILE A 1 167 ? 6.780 -3.070 30.840 1.00 89.25 167 ILE A O 1
ATOM 1332 N N . ARG A 1 168 ? 4.546 -3.101 30.984 1.00 88.00 168 ARG A N 1
ATOM 1333 C CA . ARG A 1 168 ? 4.522 -3.395 32.425 1.00 88.00 168 ARG A CA 1
ATOM 1334 C C . ARG A 1 168 ? 5.207 -4.726 32.762 1.00 88.00 168 ARG A C 1
ATOM 1336 O O . ARG A 1 168 ? 5.890 -4.805 33.779 1.00 88.00 168 ARG A O 1
ATOM 1343 N N . SER A 1 169 ? 5.022 -5.756 31.937 1.00 84.62 169 SER A N 1
ATOM 1344 C CA . SER A 1 169 ? 5.677 -7.060 32.095 1.00 84.62 169 SER A CA 1
ATOM 1345 C C . SER A 1 169 ? 7.190 -6.956 31.915 1.00 84.62 169 SER A C 1
ATOM 1347 O O . SER A 1 169 ? 7.937 -7.513 32.713 1.00 84.62 169 SER A O 1
ATOM 1349 N N . PHE A 1 170 ? 7.639 -6.210 30.906 1.00 85.69 170 PHE A N 1
ATOM 1350 C CA . PHE A 1 170 ? 9.057 -5.990 30.634 1.00 85.69 170 PHE A CA 1
ATOM 1351 C C . PHE A 1 170 ? 9.754 -5.277 31.802 1.00 85.69 170 PHE A C 1
ATOM 1353 O O . PHE A 1 170 ? 10.786 -5.741 32.286 1.00 85.69 170 PHE A O 1
ATOM 1360 N N . PHE A 1 171 ? 9.140 -4.213 32.333 1.00 85.62 171 PHE A N 1
ATOM 1361 C CA . PHE A 1 171 ? 9.679 -3.491 33.490 1.00 85.62 171 PHE A CA 1
ATOM 1362 C C . PHE A 1 171 ? 9.682 -4.323 34.777 1.00 85.62 171 PHE A C 1
ATOM 1364 O O . PHE A 1 171 ? 10.651 -4.252 35.533 1.00 85.62 171 PHE A O 1
ATOM 1371 N N . LYS A 1 172 ? 8.645 -5.140 35.019 1.00 79.94 172 LYS A N 1
ATOM 1372 C CA . LYS A 1 172 ? 8.632 -6.094 36.143 1.00 79.94 172 LYS A CA 1
ATOM 1373 C C . LYS A 1 172 ? 9.752 -7.122 36.032 1.00 79.94 172 LYS A C 1
ATOM 1375 O O . LYS A 1 172 ? 10.362 -7.465 37.039 1.00 79.94 172 LYS A O 1
ATOM 1380 N N . HIS A 1 173 ? 10.023 -7.606 34.821 1.00 74.25 173 HIS A N 1
ATOM 1381 C CA . HIS A 1 173 ? 11.070 -8.595 34.621 1.00 74.25 173 HIS A CA 1
ATOM 1382 C C . HIS A 1 173 ? 12.453 -7.995 34.899 1.00 74.25 173 HIS A C 1
ATOM 1384 O O . HIS A 1 173 ? 13.190 -8.562 35.699 1.00 74.25 173 HIS A O 1
ATOM 1390 N N . GLN A 1 174 ? 12.750 -6.794 34.385 1.00 70.56 174 GLN A N 1
ATOM 1391 C CA . GLN A 1 174 ? 14.011 -6.107 34.697 1.00 70.56 174 GLN A CA 1
ATOM 1392 C C . GLN A 1 174 ? 14.216 -5.840 36.194 1.00 70.56 174 GLN A C 1
ATOM 1394 O O . GLN A 1 174 ? 15.319 -6.031 36.696 1.00 70.56 174 GLN A O 1
ATOM 1399 N N . THR A 1 175 ? 13.172 -5.439 36.927 1.00 65.88 175 THR A N 1
ATOM 1400 C CA . THR A 1 175 ? 13.294 -5.228 38.382 1.00 65.88 175 THR A CA 1
ATOM 1401 C C . THR A 1 175 ? 13.549 -6.535 39.132 1.00 65.88 175 THR A C 1
ATOM 1403 O O . THR A 1 175 ? 14.352 -6.546 40.059 1.00 65.88 175 THR A O 1
ATOM 1406 N N . SER A 1 176 ? 12.948 -7.651 38.702 1.00 62.75 176 SER A N 1
ATOM 1407 C CA . SER A 1 176 ? 13.206 -8.963 39.311 1.00 62.75 176 SER A CA 1
ATOM 1408 C C . SER A 1 176 ? 14.618 -9.503 39.052 1.00 62.75 176 SER A C 1
ATOM 1410 O O . SER A 1 176 ? 15.190 -10.115 39.945 1.00 62.75 176 SER A O 1
ATOM 1412 N N . THR A 1 177 ? 15.207 -9.244 37.878 1.00 61.44 177 THR A N 1
ATOM 1413 C CA . THR A 1 177 ? 16.571 -9.698 37.549 1.00 61.44 177 THR A CA 1
ATOM 1414 C C . THR A 1 177 ? 17.640 -8.917 38.318 1.00 61.44 177 THR A C 1
ATOM 1416 O O . THR A 1 177 ? 18.659 -9.479 38.708 1.00 61.44 177 THR A O 1
ATOM 1419 N N . ILE A 1 178 ? 17.409 -7.627 38.587 1.00 59.97 178 ILE A N 1
ATOM 1420 C CA . ILE A 1 178 ? 18.345 -6.801 39.367 1.00 59.97 178 ILE A CA 1
ATOM 1421 C C . ILE A 1 178 ? 18.369 -7.249 40.838 1.00 59.97 178 ILE A C 1
ATOM 1423 O O . ILE A 1 178 ? 19.444 -7.337 41.421 1.00 59.97 178 ILE A O 1
ATOM 1427 N N . SER A 1 179 ? 17.224 -7.613 41.425 1.00 56.22 179 SER A N 1
ATOM 1428 C CA . SER A 1 179 ? 17.147 -8.051 42.830 1.00 56.22 179 SER A CA 1
ATOM 1429 C C . SER A 1 179 ? 17.728 -9.441 43.115 1.00 56.22 179 SER A C 1
ATOM 1431 O O . SER A 1 179 ? 17.978 -9.743 44.273 1.00 56.22 179 SER A O 1
ATOM 1433 N N . THR A 1 180 ? 17.940 -10.291 42.107 1.00 56.12 180 THR A N 1
ATOM 1434 C CA . THR A 1 180 ? 18.572 -11.618 42.275 1.00 56.12 180 THR A CA 1
ATOM 1435 C C . THR A 1 180 ? 20.086 -11.613 42.063 1.00 56.12 180 THR A C 1
ATOM 1437 O O . THR A 1 180 ? 20.718 -12.655 42.199 1.00 56.12 180 THR A O 1
ATOM 1440 N N . THR A 1 181 ? 20.660 -10.470 41.678 1.00 52.59 181 THR A N 1
ATOM 1441 C CA . THR A 1 181 ? 22.096 -10.336 41.364 1.00 52.59 181 THR A CA 1
ATOM 1442 C C . THR A 1 181 ? 22.865 -9.573 42.458 1.00 52.59 181 THR A C 1
ATOM 1444 O O . THR A 1 181 ? 24.060 -9.336 42.305 1.00 52.59 181 THR A O 1
ATOM 1447 N N . PHE A 1 182 ? 22.192 -9.206 43.554 1.00 47.88 182 PHE A N 1
ATOM 1448 C CA . PHE A 1 182 ? 22.772 -8.594 44.753 1.00 47.88 182 PHE A CA 1
ATOM 1449 C C . PHE A 1 182 ? 22.536 -9.477 45.976 1.00 47.88 182 PHE A C 1
ATOM 1451 O O . PHE A 1 182 ? 21.429 -10.055 46.067 1.00 47.88 182 PHE A O 1
#

Foldseek 3Di:
DPPPVVVVVVVCVVCVVQVVDVVSVVVVVVVVVVVVLVVLLVVLVVVLCVLCVVLVVQLVVLVVVVVVVVVVVPPDDPPVVCDPVNVVQSVLVSVLSNCLSVVCVVVSVVVSVVSNVCSVVVNDDDPVSVVVSVVVVVCSVVVSVVSCCPSRPVNVVVVVVVVVVVVVVVVVVVVVVVVVVD

Sequence (182 aa):
MCYRTREYLFAAEILAPWLADDDGFVKAVAIAGSFDRMAYLIFALYATAVILGFYGFAVWCNFKVLRCLREKTNLGPVVTVIRPAHADIQNQFSRTLICQAVVPLFTFAIPVFFIVFSVLSRISIDPGFSTAFGLMFTYIPTGNALSVLFFLKSYRKRGIHFIKNGIRSFFKHQTSTISTTF

Radius of gyration: 27.59 Å; chains: 1; bounding box: 77×31×77 Å